Protein AF-A0A2V7DV00-F1 (afdb_monomer)

Solvent-accessible surface area (backbone atoms only — not comparable to full-atom values): 4490 Å² total; per-residue (Å²): 110,69,68,58,53,52,51,52,51,52,58,56,48,69,72,46,97,62,61,66,69,60,50,53,51,46,64,42,33,32,58,54,7,51,52,34,23,56,50,13,57,49,39,25,73,76,73,42,65,80,43,43,57,39,26,56,50,7,52,48,35,25,53,49,23,52,49,51,54,50,50,53,48,51,49,48,63,57,56,55,50,60,78,72,111

Nearest PDB structures (foldseek):
  6grj-assembly1_I  TM=7.646E-01  e=9.805E+00  Aeromonas hydrophila

Foldseek 3Di:
DVVVVLVVLLVLLVPFPDDPVVSVVLNCQLVQLVVQLVVLVVCCVPPNVVSCVSNVSSVVSNVSSVCVSVVSSVCCVPVVVVVVD

pLDDT: mean 78.8, std 10.15, range [45.19, 90.38]

Secondary structure (DSSP, 8-state):
-HHHHHHHHHHHHHTSSS-HHHHHHHHHHHHHHHHHHHHHHHHHHHT-GGGGHHHHHHHHHHHHHHHHHHHHHHHHHHHHHHTT-

Structure (mmCIF, N/CA/C/O backbone):
data_AF-A0A2V7DV00-F1
#
_entry.id   AF-A0A2V7DV00-F1
#
loop_
_atom_site.group_PDB
_atom_site.id
_atom_site.type_symbol
_atom_site.label_atom_id
_atom_site.label_alt_id
_atom_site.label_comp_id
_atom_site.label_asym_id
_atom_site.label_entity_id
_atom_site.label_seq_id
_atom_site.pdbx_PDB_ins_code
_atom_site.Cartn_x
_atom_site.Cartn_y
_atom_site.Cartn_z
_atom_site.occupancy
_atom_site.B_iso_or_equiv
_atom_site.auth_seq_id
_atom_site.auth_comp_id
_atom_site.auth_asym_id
_atom_site.auth_atom_id
_atom_site.pdbx_PDB_model_num
ATOM 1 N N . GLY A 1 1 ? 12.493 3.159 9.860 1.00 61.81 1 GLY A N 1
ATOM 2 C CA . GLY A 1 1 ? 11.374 4.121 9.914 1.00 61.81 1 GLY A CA 1
ATOM 3 C C . GLY A 1 1 ? 10.121 3.543 9.284 1.00 61.81 1 GLY A C 1
ATOM 4 O O . GLY A 1 1 ? 9.233 3.121 10.008 1.00 61.81 1 GLY A O 1
ATOM 5 N N . GLN A 1 2 ? 10.068 3.467 7.952 1.00 69.38 2 GLN A N 1
ATOM 6 C CA . GLN A 1 2 ? 8.865 3.067 7.202 1.00 69.38 2 GLN A CA 1
ATOM 7 C C . GLN A 1 2 ? 8.344 1.655 7.516 1.00 69.38 2 GLN A C 1
ATOM 9 O O . GLN A 1 2 ? 7.140 1.472 7.630 1.00 69.38 2 GLN A O 1
ATO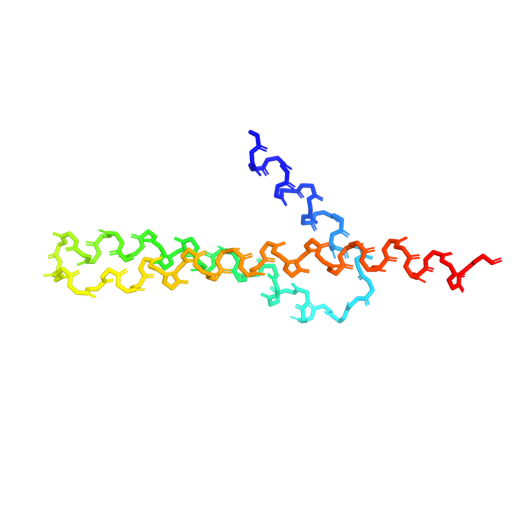M 14 N N . THR A 1 3 ? 9.224 0.677 7.745 1.00 76.19 3 THR A N 1
ATOM 15 C CA . THR A 1 3 ? 8.835 -0.690 8.145 1.00 76.19 3 THR A CA 1
ATOM 16 C C . THR A 1 3 ? 8.124 -0.740 9.498 1.00 76.19 3 THR A C 1
ATOM 18 O O . THR A 1 3 ? 7.174 -1.498 9.667 1.00 76.19 3 THR A O 1
ATOM 21 N N . LEU A 1 4 ? 8.538 0.106 10.446 1.00 75.62 4 LEU A N 1
ATOM 22 C CA . LEU A 1 4 ? 7.909 0.213 11.762 1.00 75.62 4 LEU A CA 1
ATOM 23 C C . LEU A 1 4 ? 6.512 0.837 11.649 1.00 75.62 4 LEU A C 1
ATOM 25 O O . LEU A 1 4 ? 5.564 0.334 12.243 1.00 75.62 4 LEU A O 1
ATOM 29 N N . ILE A 1 5 ? 6.375 1.888 10.832 1.00 77.69 5 ILE A N 1
ATOM 30 C CA . ILE A 1 5 ? 5.084 2.531 10.553 1.00 77.69 5 ILE A CA 1
ATOM 31 C C . ILE A 1 5 ? 4.140 1.529 9.882 1.00 77.69 5 ILE A C 1
ATOM 33 O O . ILE A 1 5 ? 3.010 1.388 10.331 1.00 77.69 5 ILE A O 1
ATOM 37 N N . ALA A 1 6 ? 4.606 0.791 8.872 1.00 73.81 6 ALA A N 1
ATOM 38 C CA . ALA A 1 6 ? 3.810 -0.215 8.171 1.00 73.81 6 ALA A CA 1
ATOM 39 C C . ALA A 1 6 ? 3.339 -1.337 9.108 1.00 73.81 6 ALA A C 1
ATOM 41 O O . ALA A 1 6 ? 2.175 -1.731 9.064 1.00 73.81 6 ALA A O 1
ATOM 42 N N . GLY A 1 7 ? 4.225 -1.809 9.992 1.00 76.00 7 GLY A N 1
ATOM 43 C CA . GLY A 1 7 ? 3.892 -2.816 10.998 1.00 76.00 7 GLY A CA 1
ATOM 44 C C . GLY A 1 7 ? 2.835 -2.331 11.992 1.00 76.00 7 GLY A C 1
ATOM 45 O O . GLY A 1 7 ? 1.860 -3.036 12.242 1.00 76.00 7 GLY A O 1
ATOM 46 N N . LEU A 1 8 ? 2.979 -1.107 12.510 1.00 77.94 8 LEU A N 1
ATOM 47 C CA . LEU A 1 8 ? 1.996 -0.502 13.416 1.00 77.94 8 LEU A CA 1
ATOM 48 C C . LEU A 1 8 ? 0.648 -0.263 12.723 1.00 77.94 8 LEU A C 1
ATOM 50 O O . LEU A 1 8 ? -0.399 -0.542 13.303 1.00 77.94 8 LEU A O 1
ATOM 54 N N . LEU A 1 9 ? 0.667 0.203 11.473 1.00 75.19 9 LEU A N 1
ATOM 55 C CA . LEU A 1 9 ? -0.540 0.422 10.678 1.00 75.19 9 LEU A CA 1
ATOM 56 C C . LEU A 1 9 ? -1.283 -0.899 10.420 1.00 75.19 9 LEU A C 1
ATOM 58 O O . LEU A 1 9 ? -2.500 -0.967 10.581 1.00 75.19 9 LEU A O 1
ATOM 62 N N . GLY A 1 10 ? -0.548 -1.965 10.087 1.00 74.12 10 GLY A N 1
ATOM 63 C CA . GLY A 1 10 ? -1.097 -3.313 9.938 1.00 74.12 10 GLY A CA 1
ATOM 64 C C . GLY A 1 10 ? -1.684 -3.860 11.242 1.00 74.12 10 GLY A C 1
ATOM 65 O O . GLY A 1 10 ? -2.754 -4.467 11.224 1.00 74.12 10 GLY A O 1
ATOM 66 N N . LEU A 1 11 ? -1.039 -3.586 12.382 1.00 75.56 11 LEU A N 1
ATOM 67 C CA . LEU A 1 11 ? -1.545 -3.970 13.701 1.00 75.56 11 LEU A CA 1
ATOM 68 C C . LEU A 1 11 ? -2.868 -3.266 14.031 1.00 75.56 11 LEU A C 1
ATOM 70 O O . LEU A 1 11 ? -3.801 -3.916 14.487 1.00 75.56 11 LEU A O 1
ATOM 74 N N . ILE A 1 12 ? -2.982 -1.964 13.754 1.00 74.69 12 ILE A N 1
ATOM 75 C CA . ILE A 1 12 ? -4.235 -1.207 13.931 1.00 74.69 12 ILE A CA 1
ATOM 76 C C . ILE A 1 12 ? -5.333 -1.776 13.020 1.00 74.69 12 ILE A C 1
ATOM 78 O O . ILE A 1 12 ? -6.468 -1.970 13.453 1.00 74.69 12 ILE A O 1
ATOM 82 N N . PHE A 1 13 ? -4.985 -2.112 11.777 1.00 73.88 13 PHE A N 1
ATOM 83 C CA . PHE A 1 13 ? -5.924 -2.651 10.797 1.00 73.88 13 PHE A CA 1
ATOM 84 C C . PHE A 1 13 ? -6.455 -4.050 11.149 1.00 73.88 13 PHE A C 1
ATOM 86 O O . PHE A 1 13 ? -7.584 -4.389 10.782 1.00 73.88 13 PHE A O 1
ATOM 93 N N . LEU A 1 14 ? -5.708 -4.859 11.913 1.00 72.44 14 LEU A N 1
ATOM 94 C CA . LEU A 1 14 ? -6.218 -6.133 12.441 1.00 72.44 14 LEU A CA 1
ATOM 95 C C . LEU A 1 14 ? -7.476 -5.930 13.296 1.00 72.44 14 LEU A C 1
ATOM 97 O O . LEU A 1 14 ? -8.426 -6.709 13.177 1.00 72.44 14 LEU A O 1
ATOM 101 N N . PHE A 1 15 ? -7.529 -4.847 14.071 1.00 71.88 15 PHE A N 1
ATOM 102 C CA . PHE A 1 15 ? -8.679 -4.487 14.905 1.00 71.88 15 PHE A CA 1
ATOM 103 C C . PHE A 1 15 ? -9.819 -3.814 14.132 1.00 71.88 15 PHE A C 1
ATOM 105 O O . PHE A 1 15 ? -10.856 -3.514 14.722 1.00 71.88 15 PHE A O 1
ATOM 112 N N . ALA A 1 16 ? -9.669 -3.594 12.822 1.00 73.38 16 ALA A N 1
ATOM 113 C CA . ALA A 1 16 ? -10.706 -2.948 12.032 1.00 73.38 16 ALA A CA 1
ATOM 114 C C . ALA A 1 16 ? -11.999 -3.789 12.000 1.00 73.38 16 ALA A C 1
ATOM 116 O O . ALA A 1 16 ? -11.953 -5.012 11.916 1.00 73.38 16 ALA A O 1
ATOM 117 N N . SER A 1 17 ? -13.181 -3.181 12.007 1.00 66.75 17 SER A N 1
ATOM 118 C CA . SER A 1 17 ? -14.456 -3.912 11.891 1.00 66.75 17 SER A CA 1
ATOM 119 C C . SER A 1 17 ? -14.771 -4.243 10.423 1.00 66.75 17 SER A C 1
ATOM 121 O O . SER A 1 17 ? -15.624 -3.631 9.787 1.00 66.75 17 SER A O 1
ATOM 123 N N . LEU A 1 18 ? -14.003 -5.160 9.832 1.00 69.81 18 LEU A N 1
ATOM 124 C CA . LEU A 1 18 ? -14.149 -5.631 8.447 1.00 69.81 18 LEU A CA 1
ATOM 125 C C . LEU A 1 18 ? -14.178 -7.159 8.412 1.00 69.81 18 LEU A C 1
ATOM 127 O O . LEU A 1 18 ? -13.559 -7.813 9.253 1.00 69.81 18 LEU A O 1
ATOM 131 N N . ARG A 1 19 ? -14.845 -7.732 7.402 1.00 78.94 19 ARG A N 1
ATOM 132 C CA . ARG A 1 19 ? -14.769 -9.174 7.119 1.00 78.94 19 ARG A CA 1
ATOM 133 C C . ARG A 1 19 ? -13.307 -9.588 6.924 1.00 78.94 19 ARG A C 1
ATOM 135 O O . ARG A 1 19 ? -12.577 -8.931 6.181 1.00 78.94 19 ARG A O 1
ATOM 142 N N . GLU A 1 20 ? -12.901 -10.692 7.548 1.00 75.88 20 GLU A N 1
ATOM 143 C CA . GLU A 1 20 ? -11.509 -11.171 7.536 1.00 75.88 20 GLU A CA 1
ATOM 144 C C . GLU A 1 20 ? -10.948 -11.349 6.122 1.00 75.88 20 GLU A C 1
ATOM 146 O O . GLU A 1 20 ? -9.824 -10.929 5.861 1.00 75.88 20 GLU A O 1
ATOM 151 N N . GLY A 1 21 ? -11.746 -11.859 5.177 1.00 76.00 21 GLY A N 1
ATOM 152 C CA . GLY A 1 21 ? -11.314 -12.014 3.783 1.00 76.00 21 GLY A CA 1
ATOM 153 C C . GLY A 1 21 ? -10.961 -10.687 3.097 1.00 76.00 21 GLY A C 1
ATOM 154 O O . GLY A 1 21 ? -9.965 -10.598 2.384 1.00 76.00 21 GLY A O 1
ATOM 155 N N . THR A 1 22 ? -11.727 -9.624 3.356 1.00 79.00 22 THR A N 1
ATOM 156 C CA . THR A 1 22 ? -11.453 -8.291 2.797 1.00 79.00 22 THR A CA 1
ATOM 157 C C . THR A 1 22 ? -10.212 -7.672 3.432 1.00 79.00 22 THR A C 1
ATOM 159 O O . THR A 1 22 ? -9.411 -7.056 2.732 1.00 79.00 22 THR A O 1
ATOM 162 N N . LYS A 1 23 ? -10.005 -7.879 4.740 1.00 78.50 23 LYS A N 1
ATOM 163 C CA . LYS A 1 23 ? -8.779 -7.432 5.412 1.00 78.50 23 LYS A CA 1
ATOM 164 C C . LYS A 1 23 ? -7.545 -8.116 4.842 1.00 78.50 23 LYS A C 1
ATOM 166 O O . LYS A 1 23 ? -6.568 -7.440 4.535 1.00 78.50 23 LYS A O 1
ATOM 171 N N . ALA A 1 24 ? -7.609 -9.438 4.690 1.00 79.81 24 ALA A N 1
ATOM 172 C CA . ALA A 1 24 ? -6.513 -10.233 4.155 1.00 79.81 24 ALA A CA 1
ATOM 173 C C . ALA A 1 24 ? -6.136 -9.773 2.743 1.00 79.81 24 ALA A C 1
ATOM 175 O O . ALA A 1 24 ? -4.955 -9.589 2.460 1.00 79.81 24 ALA A O 1
ATOM 176 N N . LEU A 1 25 ? -7.133 -9.498 1.890 1.00 82.69 25 LEU A N 1
ATOM 177 C CA . LEU A 1 25 ? -6.891 -8.966 0.552 1.00 82.69 25 LEU A CA 1
ATOM 178 C C . LEU A 1 25 ? -6.167 -7.614 0.616 1.00 82.69 25 LEU A C 1
ATOM 180 O O . LEU A 1 25 ? -5.115 -7.465 0.003 1.00 82.69 25 LEU A O 1
ATOM 184 N N . ILE A 1 26 ? -6.682 -6.660 1.400 1.00 82.50 26 ILE A N 1
ATOM 185 C CA . ILE A 1 26 ? -6.122 -5.302 1.512 1.00 82.50 26 ILE A CA 1
ATOM 186 C C . ILE A 1 26 ? -4.689 -5.318 2.055 1.00 82.50 26 ILE A C 1
ATOM 188 O O . ILE A 1 26 ? -3.831 -4.597 1.548 1.00 82.50 26 ILE A O 1
ATOM 192 N N . VAL A 1 27 ? -4.410 -6.162 3.051 1.00 82.62 27 VAL A N 1
ATOM 193 C CA . VAL A 1 27 ? -3.060 -6.322 3.606 1.00 82.62 27 VAL A CA 1
ATOM 194 C C . VAL A 1 27 ? -2.123 -7.000 2.609 1.00 82.62 27 VAL A C 1
ATOM 196 O O . VAL A 1 27 ? -0.939 -6.688 2.618 1.00 82.62 27 VAL A O 1
ATOM 199 N N . ALA A 1 28 ? -2.622 -7.871 1.728 1.00 84.31 28 ALA A N 1
ATOM 200 C CA . ALA A 1 28 ? -1.810 -8.539 0.712 1.00 84.31 28 ALA A CA 1
ATOM 201 C C . ALA A 1 28 ? -1.386 -7.614 -0.445 1.00 84.31 28 ALA A C 1
ATOM 203 O O . ALA A 1 28 ? -0.290 -7.798 -0.976 1.00 84.31 28 ALA A O 1
ATOM 204 N N . LEU A 1 29 ? -2.198 -6.608 -0.811 1.00 85.25 29 LEU A N 1
ATOM 205 C CA . LEU A 1 29 ? -1.888 -5.643 -1.885 1.00 85.25 29 LEU A CA 1
ATOM 206 C C . LEU A 1 29 ? -0.451 -5.085 -1.829 1.00 85.25 29 LEU A C 1
ATOM 208 O O . LEU A 1 29 ? 0.247 -5.177 -2.840 1.00 85.25 29 LEU A O 1
ATOM 212 N N . PRO A 1 30 ? 0.035 -4.537 -0.697 1.00 83.19 30 PRO A N 1
ATOM 213 C CA . PRO A 1 30 ? 1.382 -3.987 -0.639 1.00 83.19 30 PRO A CA 1
ATOM 214 C C . PRO A 1 30 ? 2.481 -5.040 -0.798 1.00 83.19 30 PRO A C 1
ATOM 216 O O . PRO A 1 30 ? 3.496 -4.754 -1.428 1.00 83.19 30 PRO A O 1
ATOM 219 N N . PHE A 1 31 ? 2.283 -6.271 -0.322 1.00 83.81 31 PHE A N 1
ATOM 220 C CA . PHE A 1 31 ? 3.256 -7.349 -0.541 1.00 83.81 31 PHE A CA 1
ATOM 221 C C . PHE A 1 31 ? 3.323 -7.767 -2.009 1.00 83.81 31 PHE A C 1
ATOM 223 O O . PHE A 1 31 ? 4.414 -7.939 -2.551 1.00 83.81 31 PHE A O 1
ATOM 230 N N . VAL A 1 32 ? 2.167 -7.881 -2.668 1.00 87.50 32 VAL A N 1
ATOM 231 C CA . VAL A 1 32 ? 2.098 -8.165 -4.109 1.00 87.50 32 VAL A CA 1
ATOM 232 C C . VAL A 1 32 ? 2.739 -7.028 -4.906 1.00 87.50 32 VAL A C 1
ATOM 234 O O . VAL A 1 32 ? 3.504 -7.293 -5.830 1.00 87.50 32 VAL A O 1
ATOM 237 N N . GLY A 1 33 ? 2.500 -5.775 -4.510 1.00 87.12 33 GLY A N 1
ATOM 238 C CA . GLY A 1 33 ? 3.118 -4.600 -5.123 1.00 87.12 33 GLY A CA 1
ATOM 239 C C . GLY A 1 33 ? 4.643 -4.635 -5.064 1.00 87.12 33 GLY A C 1
ATOM 240 O O . GLY A 1 33 ? 5.292 -4.500 -6.097 1.00 87.12 33 GLY A O 1
ATOM 241 N N . VAL A 1 34 ? 5.218 -4.916 -3.890 1.00 86.44 34 VAL A N 1
ATOM 242 C CA . VAL A 1 34 ? 6.677 -5.062 -3.725 1.00 86.44 34 VAL A CA 1
ATOM 243 C C . VAL A 1 34 ? 7.224 -6.216 -4.565 1.00 86.44 34 VAL A C 1
ATOM 245 O O . VAL A 1 34 ? 8.276 -6.081 -5.188 1.00 86.44 34 VAL A O 1
ATOM 248 N N . LEU A 1 35 ? 6.516 -7.347 -4.620 1.00 87.50 35 LEU A N 1
ATOM 249 C CA . LEU A 1 35 ? 6.948 -8.491 -5.419 1.00 87.50 35 LEU A CA 1
ATOM 250 C C . LEU A 1 35 ? 6.967 -8.162 -6.920 1.00 87.50 35 LEU A C 1
ATOM 252 O O . LEU A 1 35 ? 7.9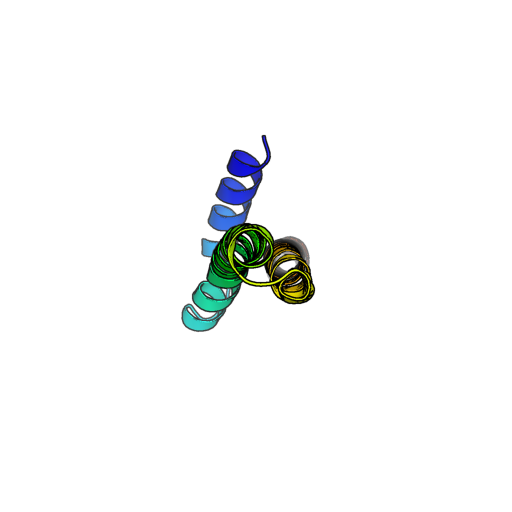20 -8.521 -7.611 1.00 87.50 35 LEU A O 1
ATOM 256 N N . MET A 1 36 ? 5.945 -7.457 -7.415 1.00 86.62 36 MET A N 1
ATOM 257 C CA . MET A 1 36 ? 5.877 -6.998 -8.806 1.00 86.62 36 MET A CA 1
ATOM 258 C C . MET A 1 36 ? 6.916 -5.920 -9.118 1.00 86.62 36 MET A C 1
ATOM 260 O O . MET A 1 36 ? 7.482 -5.935 -10.207 1.00 86.62 36 MET A O 1
ATOM 264 N N . ASP A 1 37 ? 7.198 -5.028 -8.171 1.00 87.56 37 ASP A N 1
ATOM 265 C CA . ASP A 1 37 ? 8.200 -3.971 -8.311 1.00 87.56 37 ASP A CA 1
ATOM 266 C C . ASP A 1 37 ? 9.611 -4.560 -8.455 1.00 87.56 37 ASP A C 1
ATOM 268 O O . ASP A 1 37 ? 10.297 -4.336 -9.457 1.00 87.56 37 ASP A O 1
ATOM 272 N N . ILE A 1 38 ? 9.999 -5.431 -7.517 1.00 87.19 38 ILE A N 1
ATOM 273 C CA . ILE A 1 38 ? 11.276 -6.151 -7.564 1.00 87.19 38 ILE A CA 1
ATOM 274 C C . ILE A 1 38 ? 11.335 -7.026 -8.817 1.00 87.19 38 ILE A C 1
ATOM 276 O O . ILE A 1 38 ? 12.303 -6.950 -9.575 1.00 87.19 38 ILE A O 1
ATOM 280 N N . GLY A 1 39 ? 10.293 -7.818 -9.079 1.00 87.12 39 GLY A N 1
ATOM 281 C CA . GLY A 1 39 ? 10.215 -8.662 -10.269 1.00 87.12 39 GLY A CA 1
ATOM 282 C C . GLY A 1 39 ? 10.376 -7.860 -11.561 1.00 87.12 39 GLY A C 1
ATOM 283 O O . GLY A 1 39 ? 11.159 -8.244 -12.426 1.00 87.12 39 GLY A O 1
ATOM 284 N N . GLY A 1 40 ? 9.713 -6.707 -11.665 1.00 87.12 40 GLY A N 1
ATOM 285 C CA . GLY A 1 40 ? 9.795 -5.800 -12.806 1.00 87.12 40 GLY A CA 1
ATOM 286 C C . GLY A 1 40 ? 11.183 -5.188 -12.990 1.00 87.12 40 GLY A C 1
ATOM 287 O O . GLY A 1 40 ? 11.672 -5.109 -14.119 1.00 87.12 40 GLY A O 1
ATOM 288 N N . MET A 1 41 ? 11.867 -4.814 -11.905 1.00 88.25 41 MET A N 1
ATOM 289 C CA . MET A 1 41 ? 13.242 -4.300 -11.970 1.00 88.25 41 MET A CA 1
ATOM 290 C C . MET A 1 41 ? 14.226 -5.356 -12.489 1.00 88.25 41 MET A C 1
ATOM 292 O O . MET A 1 41 ? 15.145 -5.040 -13.245 1.00 88.25 41 MET A O 1
ATOM 296 N N . TRP A 1 42 ? 14.027 -6.625 -12.133 1.00 86.44 42 TRP A N 1
ATOM 297 C CA . TRP A 1 42 ? 14.821 -7.721 -12.690 1.00 86.44 42 TRP A CA 1
ATOM 298 C C . TRP A 1 42 ? 14.463 -7.979 -14.158 1.00 86.44 42 TRP A C 1
ATOM 300 O O . TRP A 1 42 ? 15.347 -8.064 -15.011 1.00 86.44 42 TRP A O 1
ATOM 310 N N . LEU A 1 43 ? 13.174 -8.040 -14.490 1.00 84.56 43 LEU A N 1
ATOM 311 C CA . LEU A 1 43 ? 12.711 -8.350 -15.845 1.00 84.56 43 LEU A CA 1
ATOM 312 C C . LEU A 1 43 ? 13.109 -7.276 -16.870 1.00 84.56 43 LEU A C 1
ATOM 314 O O . LEU A 1 43 ? 13.500 -7.604 -17.990 1.00 84.56 43 LEU A O 1
ATOM 318 N N . THR A 1 44 ? 13.087 -6.003 -16.471 1.00 86.06 44 THR A N 1
ATOM 319 C CA . THR A 1 44 ? 13.586 -4.886 -17.294 1.00 86.06 44 THR A CA 1
ATOM 320 C C . THR A 1 44 ? 15.071 -4.981 -17.587 1.00 86.06 44 THR A C 1
ATOM 322 O O . THR A 1 44 ? 15.507 -4.597 -18.672 1.00 86.06 44 THR A O 1
ATOM 325 N N . ARG A 1 45 ? 15.847 -5.490 -16.627 1.00 78.69 45 ARG A N 1
ATOM 326 C CA . ARG A 1 45 ? 17.303 -5.561 -16.715 1.00 78.69 45 ARG A CA 1
ATOM 327 C C . ARG A 1 45 ? 17.806 -6.780 -17.482 1.00 78.69 45 ARG A C 1
ATOM 329 O O . ARG A 1 45 ? 18.812 -6.665 -18.174 1.00 78.69 45 ARG A O 1
ATOM 336 N N . PHE A 1 46 ? 17.143 -7.928 -17.345 1.00 82.62 46 PHE A N 1
ATOM 337 C CA . PHE A 1 46 ? 17.628 -9.206 -17.885 1.00 82.62 46 PHE A CA 1
ATOM 338 C C . PHE A 1 46 ? 16.841 -9.722 -19.087 1.00 82.62 46 PHE A C 1
ATOM 340 O O . PHE A 1 46 ? 17.368 -10.541 -19.835 1.00 82.62 46 PHE A O 1
ATOM 347 N N . VAL A 1 47 ? 15.599 -9.267 -19.271 1.00 84.56 47 VAL A N 1
ATOM 348 C CA . VAL A 1 47 ? 14.739 -9.735 -20.361 1.00 84.56 47 VAL A CA 1
ATOM 349 C C . VAL A 1 47 ? 14.527 -8.614 -21.360 1.00 84.56 47 VAL A C 1
ATOM 351 O O . VAL A 1 47 ? 15.177 -8.649 -22.394 1.00 84.56 47 VAL A O 1
ATOM 354 N N . TRP A 1 48 ? 13.683 -7.616 -21.058 1.00 79.50 48 TRP A N 1
ATOM 355 C CA . TRP A 1 48 ? 13.286 -6.565 -22.009 1.00 79.50 48 TRP A CA 1
ATOM 356 C C . TRP A 1 48 ? 12.931 -5.222 -21.330 1.00 79.50 48 TRP A C 1
ATOM 358 O O . TRP A 1 48 ? 12.102 -5.208 -20.417 1.00 79.50 48 TRP A O 1
ATOM 368 N N . PRO A 1 49 ? 13.437 -4.069 -21.825 1.00 79.00 49 PRO A N 1
ATOM 369 C CA . PRO A 1 49 ? 13.212 -2.748 -21.217 1.00 79.00 49 PRO A CA 1
ATOM 370 C C . PRO A 1 49 ? 11.745 -2.284 -21.057 1.00 79.00 49 PRO A C 1
ATOM 372 O O . PRO A 1 49 ? 11.449 -1.639 -20.050 1.00 79.00 49 PRO A O 1
ATOM 375 N N . PRO A 1 50 ? 10.795 -2.596 -21.969 1.00 85.56 50 PRO A N 1
ATOM 376 C CA . PRO A 1 50 ? 9.387 -2.200 -21.818 1.00 85.56 50 PRO A CA 1
ATOM 377 C C . PRO A 1 50 ? 8.648 -2.851 -20.642 1.00 85.56 50 PRO A C 1
ATOM 379 O O . PRO A 1 50 ? 7.566 -2.403 -20.270 1.00 85.56 50 PRO A O 1
ATOM 382 N N . LEU A 1 51 ? 9.223 -3.881 -20.012 1.00 82.38 51 LEU A N 1
ATOM 383 C CA . LEU A 1 51 ? 8.644 -4.516 -18.822 1.00 82.38 51 LEU A CA 1
ATOM 384 C C . LEU A 1 51 ? 8.699 -3.609 -17.577 1.00 82.38 51 LEU A C 1
ATOM 386 O O . LEU A 1 51 ? 8.243 -4.000 -16.506 1.00 82.38 51 LEU A O 1
ATOM 390 N N . SER A 1 52 ? 9.192 -2.373 -17.717 1.00 83.69 52 SER A N 1
ATOM 391 C CA . SER A 1 52 ? 9.215 -1.337 -16.677 1.00 83.69 52 SER A CA 1
ATOM 392 C C . SER A 1 52 ? 7.820 -0.909 -16.244 1.00 83.69 52 SER A C 1
ATOM 394 O O . SER A 1 52 ? 7.639 -0.463 -15.114 1.00 83.69 52 SER A O 1
ATOM 396 N N . VAL A 1 53 ? 6.809 -1.146 -17.084 1.00 85.12 53 VAL A N 1
ATO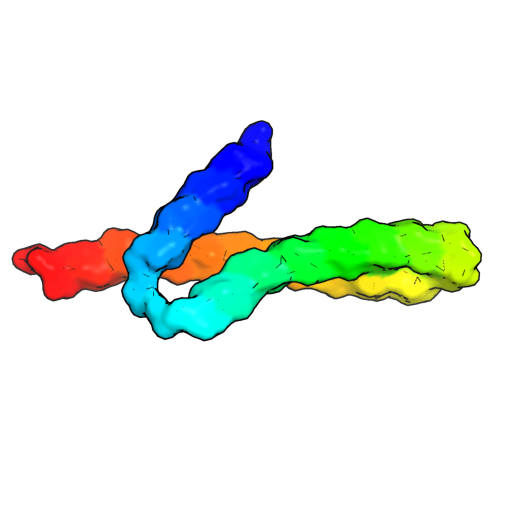M 397 C CA . VAL A 1 53 ? 5.398 -1.013 -16.705 1.00 85.12 53 VAL A CA 1
ATOM 398 C C . VAL A 1 53 ? 5.077 -1.857 -15.466 1.00 85.12 53 VAL A C 1
ATOM 400 O O . VAL A 1 53 ? 4.304 -1.418 -14.621 1.00 85.12 53 VAL A O 1
ATOM 403 N N . LEU A 1 54 ? 5.710 -3.023 -15.297 1.00 85.44 54 LEU A N 1
ATOM 404 C CA . LEU A 1 54 ? 5.493 -3.892 -14.138 1.00 85.44 54 LEU 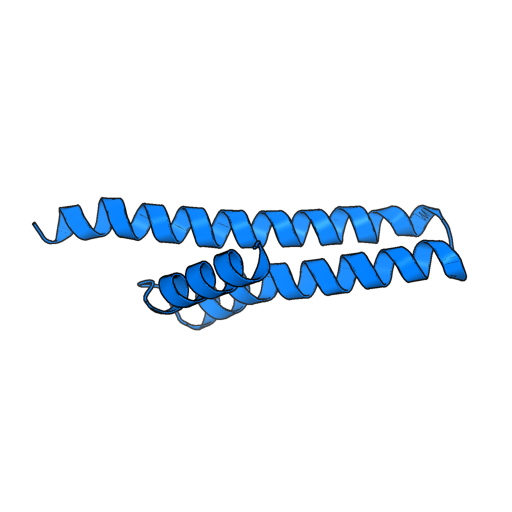A CA 1
ATOM 405 C C . LEU A 1 54 ? 6.001 -3.262 -12.829 1.00 85.44 54 LEU A C 1
ATOM 407 O O . LEU A 1 54 ? 5.378 -3.440 -11.788 1.00 85.44 54 LEU A O 1
ATOM 411 N N . VAL A 1 55 ? 7.075 -2.468 -12.906 1.00 85.44 55 VAL A N 1
ATOM 412 C CA . VAL A 1 55 ? 7.613 -1.673 -11.787 1.00 85.44 55 VAL A CA 1
ATOM 413 C C . VAL A 1 55 ? 6.621 -0.575 -11.403 1.00 85.44 55 VAL A C 1
ATOM 415 O O . VAL A 1 55 ? 6.249 -0.433 -10.243 1.00 85.44 55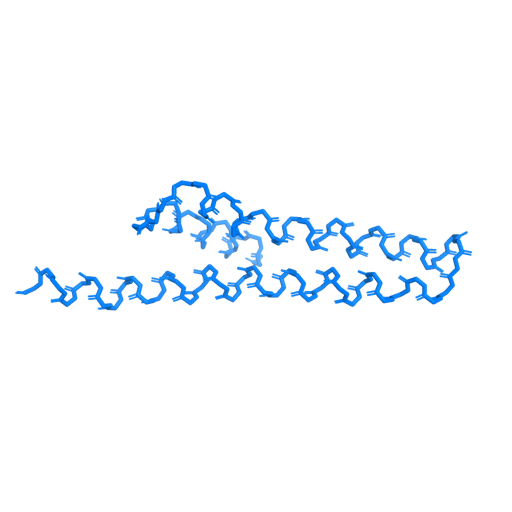 VAL A O 1
ATOM 418 N N . ILE A 1 56 ? 6.096 0.145 -12.399 1.00 89.00 56 ILE A N 1
ATOM 419 C CA . ILE A 1 56 ? 5.092 1.199 -12.186 1.00 89.00 56 ILE A CA 1
ATOM 420 C C . ILE A 1 56 ? 3.818 0.620 -11.555 1.00 89.00 56 ILE A C 1
ATOM 422 O O . ILE A 1 56 ? 3.282 1.184 -10.600 1.00 89.00 56 ILE A O 1
ATOM 426 N N . VAL A 1 57 ? 3.349 -0.527 -12.055 1.00 90.38 57 VAL A N 1
ATOM 427 C CA . VAL A 1 57 ? 2.188 -1.234 -11.497 1.00 90.38 57 VAL A CA 1
ATOM 428 C C . VAL A 1 57 ? 2.478 -1.719 -10.076 1.00 90.38 57 VAL A C 1
ATOM 430 O O . VAL A 1 57 ? 1.630 -1.539 -9.205 1.00 90.38 57 VAL A O 1
ATOM 433 N N . GLY A 1 58 ? 3.666 -2.270 -9.814 1.00 88.44 58 GLY A N 1
ATOM 434 C CA . GLY A 1 58 ? 4.079 -2.734 -8.487 1.00 88.44 58 GLY A CA 1
ATOM 435 C C . GLY A 1 58 ? 4.096 -1.615 -7.446 1.00 88.44 58 GLY A C 1
ATOM 436 O O . GLY A 1 58 ? 3.435 -1.719 -6.407 1.00 88.44 58 GLY 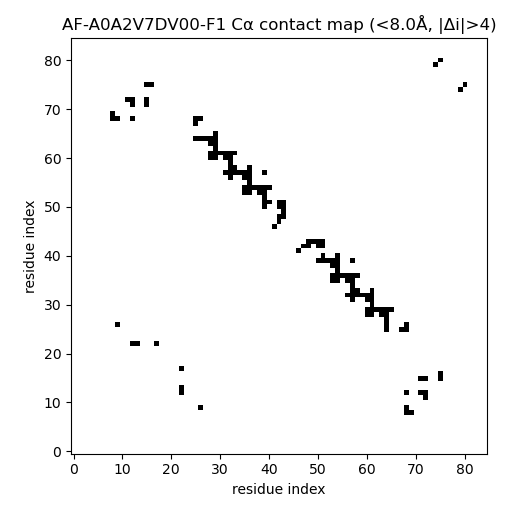A O 1
ATOM 437 N N . GLY A 1 59 ? 4.756 -0.498 -7.761 1.00 86.75 59 GLY A N 1
ATOM 438 C CA . GLY A 1 59 ? 4.753 0.700 -6.919 1.00 86.75 59 GLY A CA 1
ATOM 439 C C . GLY A 1 59 ? 3.347 1.277 -6.706 1.00 86.75 59 GLY A C 1
ATOM 440 O O . GLY A 1 59 ? 2.995 1.662 -5.588 1.00 86.75 59 GLY A O 1
ATOM 441 N N . GLY A 1 60 ? 2.507 1.272 -7.746 1.00 90.12 60 GLY A N 1
ATOM 442 C CA . GLY A 1 60 ? 1.108 1.700 -7.659 1.00 90.12 60 GLY A CA 1
ATOM 443 C C . GLY A 1 60 ? 0.269 0.820 -6.729 1.00 90.12 60 GLY A C 1
ATOM 444 O O . GLY A 1 60 ? -0.469 1.340 -5.891 1.00 90.12 60 GLY A O 1
ATOM 445 N N . LEU A 1 61 ? 0.420 -0.504 -6.821 1.00 87.00 61 LEU A N 1
ATOM 446 C CA . LEU A 1 61 ? -0.269 -1.469 -5.958 1.00 87.00 61 LEU A CA 1
ATOM 447 C C . LEU A 1 61 ? 0.148 -1.307 -4.491 1.00 87.00 61 LEU A C 1
ATOM 449 O O . LEU A 1 61 ? -0.691 -1.365 -3.589 1.00 87.00 61 LEU A O 1
ATOM 453 N N . PHE A 1 62 ? 1.439 -1.052 -4.264 1.00 85.94 62 PHE A N 1
ATOM 454 C CA . PHE A 1 62 ? 1.976 -0.762 -2.941 1.00 85.94 62 PHE A CA 1
ATOM 455 C C . PHE A 1 62 ? 1.367 0.506 -2.338 1.00 85.94 62 PHE A C 1
ATOM 457 O O . PHE A 1 62 ? 0.847 0.469 -1.218 1.00 85.94 62 PHE A O 1
ATOM 464 N N . ALA A 1 63 ? 1.365 1.604 -3.096 1.00 87.25 63 ALA A N 1
ATOM 465 C CA . ALA A 1 63 ? 0.774 2.864 -2.661 1.00 87.25 63 ALA A CA 1
ATOM 466 C C . ALA A 1 63 ? -0.732 2.722 -2.375 1.00 87.25 63 ALA A C 1
ATOM 468 O O . ALA A 1 63 ? -1.202 3.167 -1.327 1.00 87.25 63 ALA A O 1
ATOM 469 N N . LEU A 1 64 ? -1.476 2.042 -3.255 1.00 88.44 64 LEU A N 1
ATOM 470 C CA . LEU A 1 64 ? -2.907 1.766 -3.080 1.00 88.44 64 LEU A CA 1
ATOM 471 C C . LEU A 1 64 ? -3.197 0.990 -1.797 1.00 88.44 64 LEU A C 1
ATOM 473 O O . LEU A 1 64 ? -4.086 1.375 -1.037 1.00 88.44 64 LEU A O 1
ATOM 477 N N . GLY A 1 65 ? -2.436 -0.073 -1.532 1.00 85.56 65 GLY A N 1
ATOM 478 C CA . GLY A 1 65 ? -2.569 -0.855 -0.307 1.00 85.56 65 GLY A CA 1
ATOM 479 C C . GLY A 1 65 ? -2.389 0.002 0.945 1.00 85.56 65 GLY A C 1
ATOM 480 O O . GLY A 1 65 ? -3.215 -0.030 1.857 1.00 85.56 65 GLY A O 1
ATOM 481 N N . TYR A 1 66 ? -1.352 0.839 0.955 1.00 81.69 66 TYR A N 1
ATOM 482 C CA . TYR A 1 66 ? -1.060 1.718 2.085 1.00 81.69 66 TYR A CA 1
ATOM 483 C C . TYR A 1 66 ? -2.141 2.784 2.306 1.00 81.69 66 TYR A C 1
ATOM 485 O O . TYR A 1 66 ? -2.551 3.041 3.443 1.00 81.69 66 TYR A O 1
ATOM 493 N N . VAL A 1 67 ? -2.636 3.384 1.220 1.00 89.12 67 VAL A N 1
ATOM 494 C CA . VAL A 1 67 ? -3.718 4.376 1.257 1.00 89.12 67 VAL A CA 1
ATOM 495 C C . VAL A 1 67 ? -5.005 3.749 1.781 1.00 89.12 67 VAL A C 1
ATOM 497 O O . VAL A 1 67 ? -5.631 4.329 2.663 1.00 89.12 67 VAL A O 1
ATOM 500 N N . LEU A 1 68 ? -5.372 2.553 1.312 1.00 84.12 68 LEU A N 1
ATOM 501 C CA . LEU A 1 68 ? -6.571 1.849 1.772 1.00 84.12 68 LEU A CA 1
ATOM 502 C C . LEU A 1 68 ? -6.508 1.536 3.267 1.00 84.12 68 LEU A C 1
ATOM 504 O O . LEU A 1 68 ? -7.449 1.852 3.994 1.00 84.12 68 LEU A O 1
ATOM 508 N N . VAL A 1 69 ? -5.394 0.968 3.743 1.00 83.88 69 VAL A N 1
ATOM 509 C CA . VAL A 1 69 ? -5.215 0.658 5.171 1.00 83.88 69 VAL A CA 1
ATOM 510 C C . VAL A 1 69 ? -5.302 1.929 6.014 1.00 8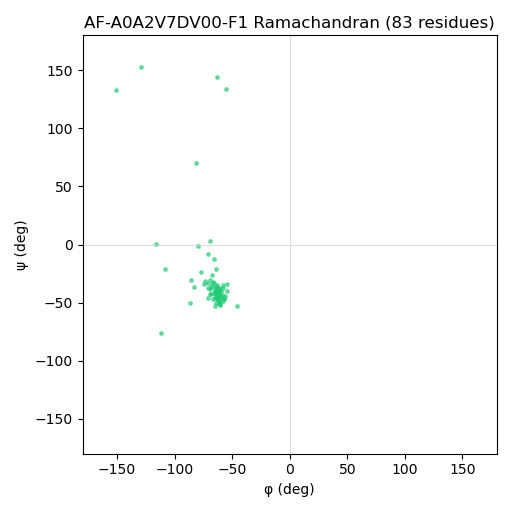3.88 69 VAL A C 1
ATOM 512 O O . VAL A 1 69 ? -6.009 1.951 7.024 1.00 83.88 69 VAL A O 1
ATOM 515 N N . THR A 1 70 ? -4.631 3.001 5.586 1.00 83.25 70 THR A N 1
ATOM 516 C CA . THR A 1 70 ? -4.628 4.286 6.300 1.00 83.25 70 THR A CA 1
ATOM 517 C C . THR A 1 70 ? -6.027 4.897 6.338 1.00 83.25 70 THR A C 1
ATOM 519 O O . THR A 1 70 ? -6.520 5.245 7.409 1.00 83.25 70 THR A O 1
ATOM 522 N N . PHE A 1 71 ? -6.687 4.991 5.183 1.00 85.81 71 PHE A N 1
ATOM 523 C CA . PHE A 1 71 ? -8.002 5.607 5.044 1.00 85.81 71 PHE A CA 1
ATOM 524 C C . PHE A 1 71 ? -9.063 4.867 5.858 1.00 85.81 71 PHE A C 1
ATOM 526 O O . PHE A 1 71 ? -9.803 5.494 6.610 1.00 85.81 71 PHE A O 1
ATOM 533 N N . ILE A 1 72 ? -9.096 3.534 5.778 1.00 81.75 72 ILE A N 1
ATOM 534 C CA . ILE A 1 72 ? -10.035 2.714 6.551 1.00 81.75 72 ILE A CA 1
ATOM 535 C C . ILE A 1 72 ? -9.772 2.858 8.051 1.00 81.75 72 ILE A C 1
ATOM 537 O O . ILE A 1 72 ? -10.720 2.994 8.823 1.00 81.75 72 ILE A O 1
ATOM 541 N N . SER A 1 73 ? -8.505 2.844 8.472 1.00 78.81 73 SER A N 1
ATOM 542 C CA . SER A 1 73 ? -8.154 2.987 9.890 1.00 78.81 73 SER A CA 1
ATOM 543 C C . SER A 1 73 ? -8.595 4.347 10.436 1.00 78.81 73 SER A C 1
ATOM 545 O O . SER A 1 73 ? -9.189 4.410 11.509 1.00 78.81 73 SER A O 1
ATOM 547 N N . LEU A 1 74 ? -8.372 5.427 9.679 1.00 80.88 74 LEU A N 1
ATOM 548 C CA . LEU A 1 74 ? -8.824 6.774 10.040 1.00 80.88 74 LEU A CA 1
ATOM 549 C C . LEU A 1 74 ? -10.351 6.877 10.068 1.00 80.88 74 LEU A C 1
ATOM 551 O O . LEU A 1 74 ? -10.909 7.378 11.043 1.00 80.88 74 LEU A O 1
ATOM 555 N N . TRP A 1 75 ? -11.023 6.354 9.040 1.00 79.06 75 TRP A N 1
ATOM 556 C CA . TRP A 1 75 ? -12.483 6.336 8.952 1.00 79.06 75 TRP A CA 1
ATOM 557 C C . TRP A 1 75 ? -13.096 5.627 10.157 1.00 79.06 75 TRP A C 1
ATOM 559 O O . TRP A 1 75 ? -14.002 6.153 10.799 1.00 79.06 75 TRP A O 1
ATOM 569 N N . GLN A 1 76 ? -12.566 4.459 10.521 1.00 72.44 76 GLN A N 1
ATOM 570 C CA . GLN A 1 76 ? -13.070 3.718 11.670 1.00 72.44 76 GLN A CA 1
ATOM 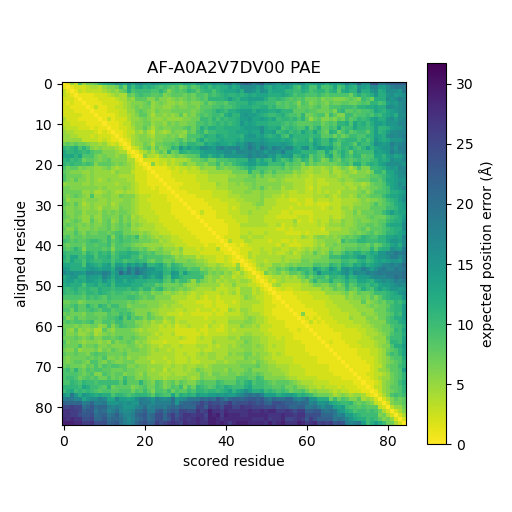571 C C . GLN A 1 76 ? -12.766 4.406 13.003 1.00 72.44 76 GLN A C 1
ATOM 573 O O . GLN A 1 76 ? -13.626 4.399 13.884 1.00 72.44 76 GLN A O 1
ATOM 578 N N . LEU A 1 77 ? -11.592 5.020 13.159 1.00 73.81 77 LEU A N 1
ATOM 579 C CA . LEU A 1 77 ? -11.231 5.739 14.384 1.00 73.81 77 LEU A CA 1
ATOM 580 C C . LEU A 1 77 ? -12.071 6.998 14.614 1.00 73.81 77 LEU A C 1
ATOM 582 O O . LEU A 1 77 ? -12.346 7.321 15.768 1.00 73.81 77 LEU A O 1
ATOM 586 N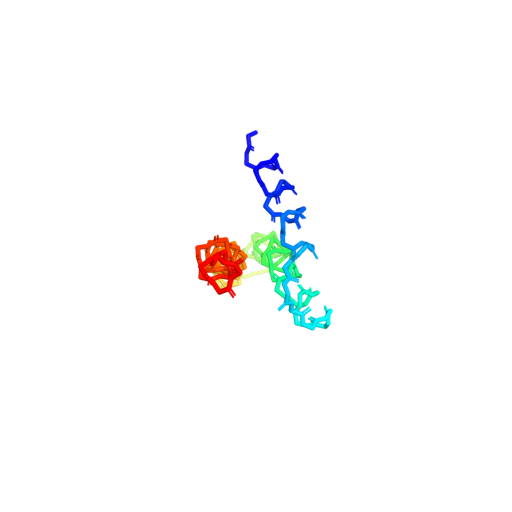 N . TRP A 1 78 ? -12.457 7.708 13.555 1.00 73.88 78 TRP A N 1
ATOM 587 C CA . TRP A 1 78 ? -13.271 8.920 13.670 1.00 73.88 78 TRP A CA 1
ATOM 588 C C . TRP A 1 78 ? -14.772 8.618 13.703 1.00 73.88 78 TRP A C 1
ATOM 590 O O . TRP A 1 78 ? -15.442 9.027 14.644 1.00 73.88 78 TRP A O 1
ATOM 600 N N . LEU A 1 79 ? -15.307 7.828 12.770 1.00 61.19 79 LEU A N 1
ATOM 601 C CA . LEU A 1 79 ? -16.764 7.657 12.648 1.00 61.19 79 LEU A CA 1
ATOM 602 C C . LEU A 1 79 ? -17.349 6.571 13.551 1.00 61.19 79 LEU A C 1
ATOM 604 O O . LEU A 1 79 ? -18.481 6.693 14.012 1.00 61.19 79 LEU A O 1
ATOM 608 N N . THR A 1 80 ? -16.597 5.512 13.861 1.00 56.91 80 THR A N 1
ATOM 609 C CA . THR A 1 80 ? -17.108 4.466 14.774 1.00 56.91 80 THR A CA 1
ATOM 610 C C . THR A 1 80 ? -17.051 4.913 16.232 1.00 56.91 80 THR A C 1
ATOM 612 O O . THR A 1 80 ? -17.789 4.393 17.068 1.00 56.91 80 THR A O 1
ATOM 615 N N . LYS A 1 81 ? -16.169 5.868 16.550 1.00 51.75 81 LYS A N 1
ATOM 616 C CA . LYS A 1 81 ? -16.042 6.426 17.897 1.00 51.75 81 LYS A CA 1
ATOM 617 C C . LYS A 1 81 ? -17.198 7.376 18.216 1.00 51.75 81 LYS A C 1
ATOM 619 O O . LYS A 1 81 ? -17.672 7.358 19.344 1.00 51.75 81 LYS A O 1
ATOM 624 N N . GLU A 1 82 ? -17.701 8.108 17.220 1.00 51.00 82 GLU A N 1
ATOM 625 C CA . GLU A 1 82 ? -18.923 8.916 17.349 1.00 51.00 82 GLU A CA 1
ATOM 626 C C . GLU A 1 82 ? -20.190 8.056 17.450 1.00 51.00 82 GLU A C 1
ATOM 628 O O . GLU A 1 82 ? -21.088 8.392 18.206 1.00 51.00 82 GLU A O 1
ATOM 633 N N . ALA A 1 83 ? -20.250 6.893 16.792 1.00 48.59 83 ALA A N 1
ATOM 634 C CA . ALA A 1 83 ? -21.401 5.985 16.898 1.00 48.59 83 ALA A CA 1
ATOM 635 C C . ALA A 1 83 ? -21.539 5.268 18.264 1.00 48.59 83 ALA A C 1
ATOM 637 O O . ALA A 1 83 ? -22.521 4.560 18.487 1.00 48.59 83 ALA A O 1
ATOM 638 N N . ARG A 1 84 ? -20.543 5.389 19.156 1.00 45.91 84 ARG A N 1
ATOM 639 C CA . ARG A 1 84 ? -20.535 4.795 20.509 1.00 45.91 84 ARG A CA 1
ATOM 640 C C . ARG A 1 84 ? -20.521 5.826 21.647 1.00 45.91 84 ARG A C 1
ATOM 642 O O . ARG A 1 84 ? -20.465 5.394 22.800 1.00 45.91 84 ARG A O 1
ATOM 649 N N . ALA A 1 85 ? -20.525 7.123 21.343 1.00 45.19 85 ALA A N 1
ATOM 650 C CA . ALA A 1 85 ? -20.642 8.205 22.325 1.00 45.19 85 ALA A CA 1
ATOM 651 C C . ALA A 1 85 ? -22.105 8.646 22.453 1.00 45.19 85 ALA A C 1
ATOM 653 O O . ALA A 1 85 ? -22.502 8.981 23.590 1.00 45.19 85 ALA A O 1
#

Sequence (85 aa):
GQTLIAGLLGLIFLFASLREGTKALIVALPFVGVLMDIGGMWLTRFVWPPLSVLVIVGGGLFALGYVLVTFISLWQLWLTKEARA

Mean predicted aligned error: 7.9 Å

Radius of gyration: 16.03 Å; Cα contacts (8 Å, |Δi|>4): 77; chains: 1; bounding box: 39×21×44 Å